Protein AF-A0AAN5C1G0-F1 (afdb_monomer)

Solvent-accessible surface area (backbone atoms only — not comparable to full-atom values): 10271 Å² total; per-residue (Å²): 138,88,84,81,80,95,68,82,81,70,86,73,74,50,75,67,53,52,60,54,56,57,68,71,64,81,81,82,72,87,69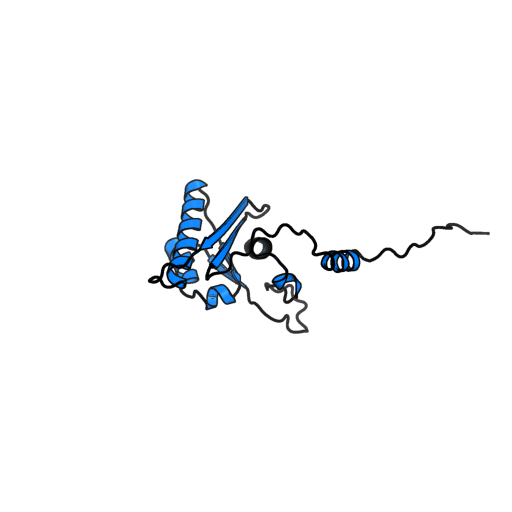,72,80,88,72,80,72,83,57,50,74,49,53,49,40,41,64,62,91,88,45,81,75,47,74,49,75,49,72,45,70,77,57,100,87,63,61,68,60,62,55,51,45,48,49,56,50,51,53,55,49,54,50,25,67,75,67,75,46,83,64,66,54,47,42,44,52,34,67,55,50,69,73,35,63,64,43,56,57,45,36,38,74,76,65,62,24,46,68,44,72,29,51,78,65,68,81,61,91,82,69,88,62,93,66,89,54,55,68,76,46,72,62,58,77,69,44,51,63,60,58,48,23,44,57,32,36,60,69,58,52,130

Structure (mmCIF, N/CA/C/O backbone):
data_AF-A0AAN5C1G0-F1
#
_entry.id   AF-A0AAN5C1G0-F1
#
loop_
_atom_site.group_PDB
_atom_site.id
_atom_site.type_symbol
_atom_site.label_atom_id
_atom_site.label_alt_id
_atom_site.label_comp_id
_atom_site.label_asym_id
_atom_site.label_entity_id
_atom_site.label_seq_id
_atom_site.pdbx_PDB_ins_code
_atom_site.Cartn_x
_atom_site.Cartn_y
_atom_site.Cartn_z
_atom_site.occupancy
_atom_site.B_iso_or_equiv
_atom_site.auth_seq_id
_atom_site.auth_comp_id
_atom_site.auth_asym_id
_atom_site.auth_atom_id
_atom_site.pdbx_PDB_model_num
ATOM 1 N N . MET A 1 1 ? 4.915 -34.877 -59.018 1.00 40.66 1 MET A N 1
ATOM 2 C CA . MET A 1 1 ? 5.592 -33.565 -59.041 1.00 40.66 1 MET A CA 1
ATOM 3 C C . MET A 1 1 ? 4.849 -32.689 -58.058 1.00 40.66 1 MET A C 1
ATOM 5 O O . MET A 1 1 ? 3.721 -32.315 -58.336 1.00 40.66 1 MET A O 1
ATOM 9 N N . ALA A 1 2 ? 5.412 -32.532 -56.865 1.00 45.12 2 ALA A N 1
ATOM 10 C CA . ALA A 1 2 ? 4.919 -31.601 -55.864 1.00 45.12 2 ALA A CA 1
ATOM 11 C C . ALA A 1 2 ? 5.559 -30.242 -56.152 1.00 45.12 2 ALA A C 1
ATOM 13 O O . ALA A 1 2 ? 6.769 -30.214 -56.360 1.00 45.12 2 ALA A O 1
ATOM 14 N N . ASP A 1 3 ? 4.775 -29.167 -56.163 1.00 41.19 3 ASP A N 1
ATOM 15 C CA . ASP A 1 3 ? 5.248 -27.916 -55.577 1.00 41.19 3 ASP A CA 1
ATOM 16 C C . ASP A 1 3 ? 4.058 -27.027 -55.217 1.00 41.19 3 ASP A C 1
ATOM 18 O O . ASP A 1 3 ? 3.336 -26.510 -56.071 1.00 41.19 3 ASP A O 1
ATOM 22 N N . ASP A 1 4 ? 3.836 -26.940 -53.914 1.00 50.44 4 ASP A N 1
ATOM 23 C CA . ASP A 1 4 ? 2.908 -26.038 -53.263 1.00 50.44 4 ASP A CA 1
ATOM 24 C C . ASP A 1 4 ? 3.660 -24.737 -52.946 1.00 50.44 4 ASP A C 1
ATOM 26 O O . ASP A 1 4 ? 4.864 -24.741 -52.693 1.00 50.44 4 ASP A O 1
ATOM 30 N N . SER A 1 5 ? 2.917 -23.643 -52.798 1.00 48.47 5 SER A N 1
ATOM 31 C CA . SER A 1 5 ? 3.283 -22.508 -51.933 1.00 48.47 5 SER A CA 1
ATOM 32 C C . SER A 1 5 ? 4.403 -21.543 -52.372 1.00 48.47 5 SER A C 1
ATOM 34 O O . SER A 1 5 ? 5.450 -21.423 -51.744 1.00 48.47 5 SER A O 1
ATOM 36 N N . ASN A 1 6 ? 4.086 -20.638 -53.305 1.00 52.62 6 ASN A N 1
ATOM 37 C CA . ASN A 1 6 ? 4.764 -19.333 -53.375 1.00 52.62 6 ASN A CA 1
ATOM 38 C C . ASN A 1 6 ? 4.167 -18.355 -52.337 1.00 52.62 6 ASN A C 1
ATOM 40 O O . ASN A 1 6 ? 3.619 -17.299 -52.661 1.00 52.62 6 ASN A O 1
ATOM 44 N N . ALA A 1 7 ? 4.236 -18.725 -51.056 1.00 59.16 7 ALA A N 1
ATOM 45 C CA . ALA A 1 7 ? 3.982 -17.803 -49.957 1.00 59.16 7 ALA A CA 1
ATOM 46 C C . ALA A 1 7 ? 5.263 -16.999 -49.718 1.00 59.16 7 ALA A C 1
ATOM 48 O O . ALA A 1 7 ? 6.222 -17.489 -49.127 1.00 59.16 7 ALA A O 1
ATOM 49 N N . ILE A 1 8 ? 5.290 -15.756 -50.198 1.00 59.12 8 ILE A N 1
ATOM 50 C CA . ILE A 1 8 ? 6.386 -14.817 -49.943 1.00 59.12 8 ILE A CA 1
ATOM 51 C C . ILE A 1 8 ? 6.576 -14.704 -48.422 1.00 59.12 8 ILE A C 1
ATOM 53 O O . ILE A 1 8 ? 5.783 -14.063 -47.727 1.00 59.12 8 ILE A O 1
ATOM 57 N N . LEU A 1 9 ? 7.637 -15.327 -47.900 1.00 56.84 9 LEU A N 1
ATOM 58 C CA . LEU A 1 9 ? 8.057 -15.238 -46.503 1.00 56.84 9 LEU A CA 1
ATOM 59 C C . LEU A 1 9 ? 8.557 -13.818 -46.217 1.00 56.84 9 LEU A C 1
ATOM 61 O O . LEU A 1 9 ? 9.756 -13.537 -46.191 1.00 56.84 9 LEU A O 1
ATOM 65 N N . ARG A 1 10 ? 7.631 -12.883 -45.985 1.00 58.81 10 ARG A N 1
ATOM 66 C CA . ARG A 1 10 ? 7.980 -11.602 -45.367 1.00 58.81 10 ARG A CA 1
ATOM 67 C C . ARG A 1 10 ? 8.476 -11.891 -43.953 1.00 58.81 10 ARG A C 1
ATOM 69 O O . ARG A 1 10 ? 7.724 -12.423 -43.137 1.00 58.81 10 ARG A O 1
ATOM 76 N N . ARG A 1 11 ? 9.720 -11.504 -43.646 1.00 58.12 11 ARG A N 1
ATOM 77 C CA . ARG A 1 11 ? 10.219 -11.440 -42.262 1.00 58.12 11 ARG A CA 1
ATOM 78 C C . ARG A 1 11 ? 9.226 -10.617 -41.435 1.00 58.12 11 ARG A C 1
ATOM 80 O O . ARG A 1 11 ? 9.161 -9.401 -41.587 1.00 58.12 11 ARG A O 1
ATOM 87 N N . ARG A 1 12 ? 8.444 -11.269 -40.572 1.00 61.03 12 ARG A N 1
ATOM 88 C CA . ARG A 1 12 ? 7.671 -10.582 -39.533 1.00 61.03 12 ARG A CA 1
ATOM 89 C C . ARG A 1 12 ? 8.623 -10.300 -38.378 1.00 61.03 12 ARG A C 1
ATOM 91 O O . ARG A 1 12 ? 9.289 -11.213 -37.891 1.00 61.03 12 ARG A O 1
ATOM 98 N N . SER A 1 13 ? 8.725 -9.040 -37.972 1.00 59.53 13 SER A N 1
ATOM 99 C CA . SER A 1 13 ? 9.422 -8.686 -36.739 1.00 59.53 13 SER A CA 1
ATOM 100 C C . SER A 1 13 ? 8.725 -9.374 -35.565 1.00 59.53 13 SER A C 1
ATOM 102 O O . SER A 1 13 ? 7.501 -9.513 -35.541 1.00 59.53 13 SER A O 1
ATOM 104 N N . SER A 1 14 ? 9.504 -9.863 -34.600 1.00 72.00 14 SER A N 1
ATOM 105 C CA . SER A 1 14 ? 8.911 -10.481 -33.412 1.00 72.00 14 SER A CA 1
ATOM 106 C C . SER A 1 14 ? 8.087 -9.444 -32.642 1.00 72.00 14 SER A C 1
ATOM 108 O O . SER A 1 14 ? 8.439 -8.263 -32.625 1.00 72.00 14 SER A O 1
ATOM 110 N N . LEU A 1 15 ? 7.037 -9.875 -31.934 1.00 59.62 15 LEU A N 1
ATOM 111 C CA . LEU A 1 15 ? 6.240 -8.977 -31.082 1.00 59.62 15 LEU A CA 1
ATOM 112 C C . LEU A 1 15 ? 7.120 -8.226 -30.064 1.00 59.62 15 LEU A C 1
ATOM 114 O O . LEU A 1 15 ? 6.837 -7.085 -29.718 1.00 59.62 15 LEU A O 1
ATOM 118 N N . ARG A 1 16 ? 8.240 -8.830 -29.637 1.00 54.16 16 ARG A N 1
ATOM 119 C CA . ARG A 1 16 ? 9.249 -8.189 -28.777 1.00 54.16 16 ARG A CA 1
ATOM 120 C C . ARG A 1 16 ? 10.038 -7.095 -29.504 1.00 54.16 16 ARG A C 1
ATOM 122 O O . ARG A 1 16 ? 10.325 -6.064 -28.908 1.00 54.16 16 ARG A O 1
ATOM 129 N N . GLN A 1 17 ? 10.371 -7.295 -30.778 1.00 57.91 17 GLN A N 1
ATOM 130 C CA . GLN A 1 17 ? 11.068 -6.307 -31.606 1.00 57.91 17 GLN A CA 1
ATOM 131 C C . GLN A 1 17 ? 10.153 -5.135 -31.984 1.00 57.91 17 GLN A C 1
ATOM 133 O O . GLN A 1 17 ? 10.603 -3.996 -31.928 1.00 57.91 17 GLN A O 1
ATOM 138 N N . GLN A 1 18 ? 8.869 -5.383 -32.270 1.00 60.03 18 GLN A N 1
ATOM 139 C CA . GLN A 1 18 ? 7.868 -4.313 -32.407 1.00 60.03 18 GLN A CA 1
ATOM 140 C C . GLN A 1 18 ? 7.735 -3.498 -31.117 1.00 60.03 18 GLN A C 1
ATOM 142 O O . GLN A 1 18 ? 7.791 -2.275 -31.167 1.00 60.03 18 GLN A O 1
ATOM 147 N N . ARG A 1 19 ? 7.656 -4.170 -29.961 1.00 60.38 19 ARG A N 1
ATOM 148 C CA . ARG A 1 19 ? 7.554 -3.515 -28.647 1.00 60.38 19 ARG A CA 1
ATOM 149 C C . ARG A 1 19 ? 8.817 -2.730 -28.262 1.00 60.38 19 ARG A C 1
ATOM 151 O O . ARG A 1 19 ? 8.735 -1.792 -27.487 1.00 60.38 19 ARG A O 1
ATOM 158 N N . ARG A 1 20 ? 9.988 -3.093 -28.802 1.00 59.50 20 ARG A N 1
ATOM 159 C CA . ARG A 1 20 ? 11.233 -2.317 -28.660 1.00 59.50 20 ARG A CA 1
ATOM 160 C C . ARG A 1 20 ? 11.257 -1.099 -29.586 1.00 59.50 20 ARG A C 1
ATOM 162 O O . ARG A 1 20 ? 11.744 -0.055 -29.184 1.00 59.50 20 ARG A O 1
ATOM 169 N N . LEU A 1 21 ? 10.752 -1.229 -30.811 1.00 54.56 21 LEU A N 1
ATOM 170 C CA . LEU A 1 21 ? 10.721 -0.131 -31.783 1.00 54.56 21 LEU A CA 1
ATOM 171 C C . LEU A 1 21 ? 9.662 0.927 -31.436 1.00 54.56 21 LEU A C 1
ATOM 173 O O . LEU A 1 21 ? 9.877 2.098 -31.720 1.00 54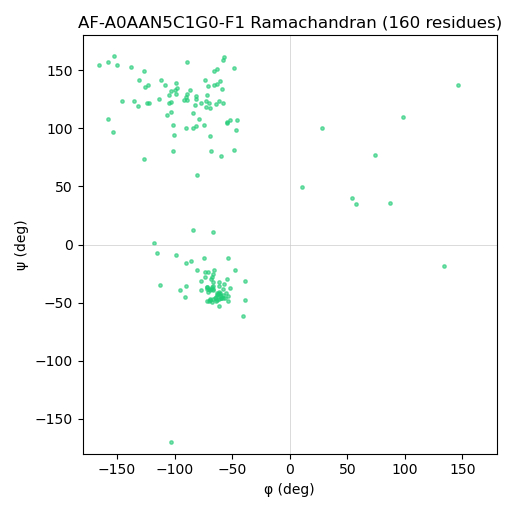.56 21 LEU A O 1
ATOM 177 N N . SER A 1 22 ? 8.572 0.559 -30.752 1.00 56.62 22 SER A N 1
ATOM 178 C CA . SER A 1 22 ? 7.624 1.534 -30.190 1.00 56.62 22 SER A CA 1
ATOM 179 C C . SER A 1 22 ? 8.230 2.398 -29.079 1.00 56.62 22 SER A C 1
ATOM 181 O O . SER A 1 22 ? 7.749 3.497 -28.856 1.00 56.62 22 SER A O 1
ATOM 183 N N . LEU A 1 23 ? 9.308 1.945 -28.424 1.00 54.00 23 LEU A N 1
ATOM 184 C CA . LEU A 1 23 ? 10.056 2.752 -27.451 1.00 54.00 23 LEU A CA 1
ATOM 185 C C . LEU A 1 23 ? 10.921 3.841 -28.116 1.00 54.00 23 LEU A C 1
ATOM 187 O O . LEU A 1 23 ? 11.452 4.686 -27.409 1.00 54.00 23 LEU A O 1
ATOM 191 N N . GLN A 1 24 ? 11.109 3.825 -29.447 1.00 52.56 24 GLN A N 1
ATOM 192 C CA . GLN A 1 24 ? 11.859 4.874 -30.160 1.00 52.56 24 GLN A CA 1
ATOM 193 C C . GLN A 1 24 ? 11.005 6.090 -30.544 1.00 52.56 24 GLN A C 1
ATOM 195 O O . GLN A 1 24 ? 11.569 7.122 -30.898 1.00 52.56 24 GLN A O 1
ATOM 200 N N . TYR A 1 25 ? 9.676 5.991 -30.488 1.00 45.59 25 TYR A N 1
ATOM 201 C CA . TYR A 1 25 ? 8.781 7.122 -30.725 1.00 45.59 25 TYR A CA 1
ATOM 202 C C . TYR A 1 25 ? 8.269 7.669 -29.389 1.00 45.59 25 TYR A C 1
ATOM 204 O O . TYR A 1 25 ? 7.141 7.400 -28.991 1.00 45.59 25 TYR A O 1
ATOM 212 N N . GLU A 1 26 ? 9.083 8.486 -28.722 1.00 53.31 26 GLU A N 1
ATOM 213 C CA . GLU A 1 26 ? 8.537 9.591 -27.932 1.00 53.31 26 GLU A CA 1
ATOM 214 C C . GLU A 1 26 ? 8.441 10.806 -28.851 1.00 53.31 26 GLU A C 1
ATOM 216 O O . GLU A 1 26 ? 9.427 11.468 -29.159 1.00 53.31 26 GLU A O 1
ATOM 221 N N . ASN A 1 27 ? 7.240 11.067 -29.352 1.00 44.00 27 ASN A N 1
ATOM 222 C CA . ASN A 1 27 ? 6.871 12.395 -29.819 1.00 44.00 27 ASN A CA 1
ATOM 223 C C . ASN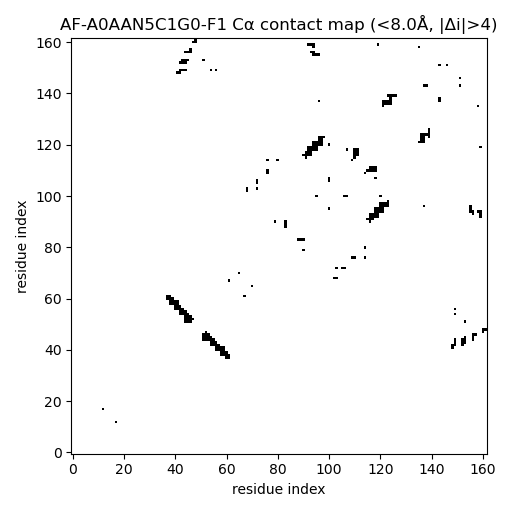 A 1 27 ? 5.350 12.488 -29.685 1.00 44.00 27 ASN A C 1
ATOM 225 O O . ASN A 1 27 ? 4.619 11.976 -30.531 1.00 44.00 27 ASN A O 1
ATOM 229 N N . ASN A 1 28 ? 4.908 13.087 -28.576 1.00 43.00 28 ASN A N 1
ATOM 230 C CA . ASN A 1 28 ? 3.520 13.238 -28.112 1.00 43.00 28 ASN A CA 1
ATOM 231 C C . ASN A 1 28 ? 2.930 12.090 -27.267 1.00 43.00 28 ASN A C 1
ATOM 233 O O . ASN A 1 28 ? 1.725 11.846 -27.329 1.00 43.00 28 ASN A O 1
ATOM 237 N N . SER A 1 29 ? 3.716 11.430 -26.408 1.00 42.81 29 SER A N 1
ATOM 238 C CA . SER A 1 29 ? 3.113 10.833 -25.208 1.00 42.81 29 SER A CA 1
ATOM 239 C C . SER A 1 29 ? 2.686 11.983 -24.302 1.00 42.81 29 SER A C 1
ATOM 241 O O . SER A 1 29 ? 3.507 12.810 -23.919 1.00 42.81 29 SER A O 1
ATOM 243 N N . TRP A 1 30 ? 1.386 12.075 -24.051 1.00 48.91 30 TRP A N 1
ATOM 244 C CA . TRP A 1 30 ? 0.703 13.111 -23.283 1.00 48.91 30 TRP A CA 1
ATOM 245 C C . TRP A 1 30 ? 1.229 13.175 -21.837 1.00 48.91 30 TRP A C 1
ATOM 247 O O . TRP A 1 30 ? 0.598 12.686 -20.906 1.00 48.91 30 TRP A O 1
ATOM 257 N N . ALA A 1 31 ? 2.413 13.747 -21.640 1.00 43.34 31 ALA A N 1
ATOM 258 C CA . ALA A 1 31 ? 2.906 14.130 -20.333 1.00 43.34 31 ALA A CA 1
ATOM 259 C C . ALA A 1 31 ? 2.210 15.444 -19.971 1.00 43.34 31 ALA A C 1
ATOM 261 O O . ALA A 1 31 ? 2.474 16.493 -20.562 1.00 43.34 31 ALA A O 1
ATOM 262 N N . ALA A 1 32 ? 1.281 15.370 -19.017 1.00 37.44 32 ALA A N 1
ATOM 263 C CA . ALA A 1 32 ? 0.876 16.532 -18.235 1.00 37.44 32 ALA A CA 1
ATOM 264 C C . ALA A 1 32 ? 2.140 17.259 -17.712 1.00 37.44 32 ALA A C 1
ATOM 266 O O . ALA A 1 32 ? 3.194 16.626 -17.587 1.00 37.44 32 ALA A O 1
ATOM 267 N N . PRO A 1 33 ? 2.083 18.583 -17.483 1.00 36.00 33 PRO A N 1
ATOM 268 C CA . PRO A 1 33 ? 3.285 19.398 -17.402 1.00 36.00 33 PRO A CA 1
ATOM 269 C C . PRO A 1 33 ? 4.211 18.905 -16.281 1.00 36.00 33 PRO A C 1
ATOM 271 O O . PRO A 1 33 ? 3.735 18.674 -15.168 1.00 36.00 33 PRO A O 1
ATOM 274 N N . PRO A 1 34 ? 5.525 18.770 -16.540 1.00 52.69 34 PRO A N 1
ATOM 275 C CA . PRO A 1 34 ? 6.498 18.563 -15.483 1.00 52.69 34 PRO A CA 1
ATOM 276 C C . PRO A 1 34 ? 6.592 19.863 -14.678 1.00 52.69 34 PRO A C 1
ATOM 278 O O . PRO A 1 34 ? 7.325 20.781 -15.048 1.00 52.69 34 PRO A O 1
ATOM 281 N N . SER A 1 35 ? 5.815 19.980 -13.601 1.00 42.81 35 SER A N 1
ATOM 282 C CA . SER A 1 35 ? 6.052 21.024 -12.609 1.00 42.81 35 SER A CA 1
ATOM 283 C C . SER A 1 35 ? 7.277 20.616 -11.801 1.00 42.81 35 SER A C 1
ATOM 285 O O . SER A 1 35 ? 7.215 19.713 -10.968 1.00 42.81 35 SER A O 1
ATOM 287 N N . GLY A 1 36 ? 8.405 21.253 -12.109 1.00 48.72 36 GLY A N 1
ATOM 288 C CA . GLY A 1 36 ? 9.506 21.361 -11.165 1.00 48.72 36 GLY A CA 1
ATOM 289 C C . GLY A 1 36 ? 9.045 22.029 -9.867 1.00 48.72 36 GLY A C 1
ATOM 290 O O . GLY A 1 36 ? 8.015 22.701 -9.852 1.00 48.72 36 GLY A O 1
ATOM 291 N N . ASP A 1 37 ? 9.859 21.819 -8.833 1.00 46.72 37 ASP A N 1
ATOM 292 C CA . ASP A 1 37 ? 9.752 22.266 -7.437 1.00 46.72 37 ASP A CA 1
ATOM 293 C C . ASP A 1 37 ? 9.172 21.181 -6.514 1.00 46.72 37 ASP A C 1
ATOM 295 O O . ASP A 1 37 ? 8.010 20.810 -6.648 1.00 46.72 37 ASP A O 1
ATOM 299 N N . ASP A 1 38 ? 10.037 20.631 -5.643 1.00 58.84 38 ASP A N 1
ATOM 300 C CA . ASP A 1 38 ? 9.855 19.747 -4.467 1.00 58.84 38 ASP A CA 1
ATOM 301 C C . ASP A 1 38 ? 8.467 19.119 -4.219 1.00 58.84 38 ASP A C 1
ATOM 303 O O . ASP A 1 38 ? 7.922 19.130 -3.111 1.00 58.84 38 ASP A O 1
ATOM 307 N N . THR A 1 39 ? 7.893 18.520 -5.256 1.00 68.12 39 THR A N 1
ATOM 308 C CA . THR A 1 39 ? 6.590 17.865 -5.221 1.00 68.12 39 THR A CA 1
ATOM 309 C C . THR A 1 39 ? 6.795 16.364 -5.214 1.00 68.12 39 THR A C 1
ATOM 311 O O . THR A 1 39 ? 7.527 15.798 -6.028 1.00 68.12 39 THR A O 1
ATOM 314 N N . LEU A 1 40 ? 6.159 15.699 -4.255 1.00 79.94 40 LEU A N 1
ATOM 315 C CA . LEU A 1 40 ? 6.218 14.253 -4.136 1.00 79.94 40 LEU A CA 1
ATOM 316 C C . LEU A 1 40 ? 4.916 13.658 -4.649 1.00 79.94 40 LEU A C 1
ATOM 318 O O . LEU A 1 40 ? 3.859 13.852 -4.055 1.00 79.94 40 LEU A O 1
ATOM 322 N N . THR A 1 41 ? 5.004 12.917 -5.749 1.00 86.50 41 THR A N 1
ATOM 323 C CA . THR A 1 41 ? 3.857 12.214 -6.324 1.00 86.50 41 THR A CA 1
ATOM 324 C C . THR A 1 41 ? 3.741 10.808 -5.748 1.00 86.50 41 THR A C 1
ATOM 326 O O . THR A 1 41 ? 4.693 10.023 -5.792 1.00 86.50 41 THR A O 1
ATOM 329 N N . ILE A 1 42 ? 2.561 10.477 -5.235 1.00 88.38 42 ILE A N 1
ATOM 330 C CA . ILE A 1 42 ? 2.198 9.137 -4.769 1.00 88.38 42 ILE A CA 1
ATOM 331 C C . ILE A 1 42 ? 1.142 8.584 -5.710 1.00 88.38 42 ILE A C 1
ATOM 333 O O . ILE A 1 42 ? 0.245 9.312 -6.124 1.00 88.38 42 ILE A O 1
ATOM 337 N N . ALA A 1 43 ? 1.228 7.288 -5.996 1.00 91.31 43 ALA A N 1
ATOM 338 C CA . ALA A 1 43 ? 0.152 6.556 -6.638 1.00 91.31 43 ALA A CA 1
ATOM 339 C C . ALA A 1 43 ? -0.236 5.328 -5.811 1.00 91.31 43 ALA A C 1
ATOM 341 O O . ALA A 1 43 ? 0.635 4.576 -5.361 1.00 91.31 43 ALA A O 1
ATOM 342 N N . ILE A 1 44 ? -1.538 5.113 -5.649 1.00 92.75 44 ILE A N 1
ATOM 343 C CA . ILE A 1 44 ? -2.135 3.958 -4.981 1.00 92.75 44 ILE A CA 1
ATOM 344 C C . ILE A 1 44 ? -3.090 3.307 -5.977 1.00 92.75 44 ILE A C 1
ATOM 346 O O . ILE A 1 44 ? -4.020 3.941 -6.465 1.00 92.75 44 ILE A O 1
ATOM 350 N N . ALA A 1 45 ? -2.857 2.032 -6.278 1.00 94.06 45 ALA A N 1
ATOM 351 C CA . ALA A 1 45 ? -3.749 1.234 -7.107 1.00 94.06 45 ALA A CA 1
ATOM 352 C C . ALA A 1 45 ? -4.542 0.273 -6.218 1.00 94.06 45 ALA A C 1
ATOM 354 O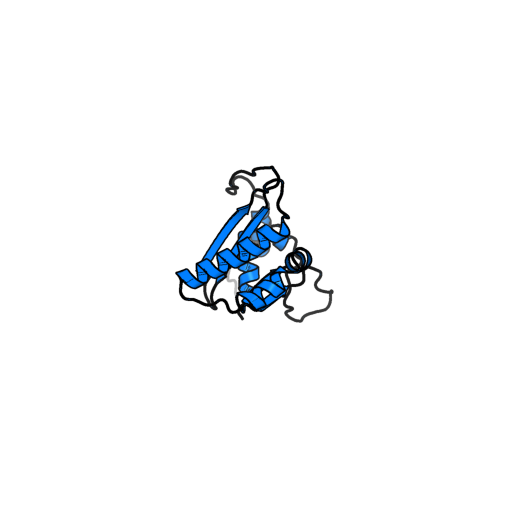 O . ALA A 1 45 ? -3.952 -0.558 -5.520 1.00 94.06 45 ALA A O 1
ATOM 355 N N . ILE A 1 46 ? -5.866 0.377 -6.270 1.00 93.19 46 ILE A N 1
ATOM 356 C CA . ILE A 1 46 ? -6.799 -0.436 -5.492 1.00 93.19 46 ILE A CA 1
ATOM 357 C C . ILE A 1 46 ? -7.391 -1.501 -6.399 1.00 93.19 46 ILE A C 1
ATOM 359 O O . ILE A 1 46 ? -7.816 -1.244 -7.525 1.00 93.19 46 ILE A O 1
ATOM 363 N N . ARG A 1 47 ? -7.393 -2.735 -5.915 1.00 91.12 47 ARG A N 1
ATOM 364 C CA . ARG A 1 47 ? -7.749 -3.899 -6.713 1.00 91.12 47 ARG A CA 1
ATOM 365 C C . ARG A 1 47 ? -8.368 -4.978 -5.850 1.00 91.12 47 ARG A C 1
ATOM 367 O O . ARG A 1 47 ? -8.009 -5.126 -4.685 1.00 91.12 47 ARG A O 1
ATOM 374 N N . ASP A 1 48 ? -9.172 -5.799 -6.500 1.00 88.56 48 ASP A N 1
ATOM 375 C CA . ASP A 1 48 ? -9.587 -7.094 -5.983 1.00 88.56 48 ASP A CA 1
ATOM 376 C C . ASP A 1 48 ? -8.797 -8.222 -6.690 1.00 88.56 48 ASP A C 1
ATOM 378 O O . ASP A 1 48 ? -7.816 -7.996 -7.419 1.00 88.56 48 ASP A O 1
ATOM 382 N N . THR A 1 49 ? -9.209 -9.465 -6.468 1.00 83.25 49 THR A N 1
ATOM 383 C CA . THR A 1 49 ? -8.695 -10.688 -7.089 1.00 83.25 49 THR A CA 1
ATOM 384 C C . THR A 1 49 ? -8.653 -10.613 -8.613 1.00 83.25 49 THR A C 1
ATOM 386 O O . THR A 1 49 ? -7.684 -11.085 -9.213 1.00 83.25 49 THR A O 1
ATOM 389 N N . THR A 1 50 ? -9.641 -9.975 -9.246 1.00 84.00 50 THR A N 1
ATOM 390 C CA . THR A 1 50 ? -9.792 -9.972 -10.709 1.00 84.00 50 THR A CA 1
ATOM 391 C C . THR A 1 50 ? -9.561 -8.619 -11.375 1.00 84.00 50 THR A C 1
ATOM 393 O O . THR A 1 50 ? -9.034 -8.589 -12.488 1.00 84.00 50 THR A O 1
ATOM 396 N N . TYR A 1 51 ? -9.933 -7.508 -10.735 1.00 87.81 51 TYR A N 1
ATOM 397 C CA . TYR A 1 51 ? -9.995 -6.193 -11.382 1.00 87.81 51 TYR A CA 1
ATOM 398 C C . TYR A 1 51 ? -9.206 -5.121 -10.629 1.00 87.81 51 TYR A C 1
ATOM 400 O O . TYR A 1 51 ? -9.099 -5.153 -9.404 1.00 87.81 51 TYR A O 1
ATOM 408 N N . LEU A 1 52 ? -8.677 -4.156 -11.387 1.00 88.50 52 LEU A N 1
ATOM 409 C CA . LEU A 1 52 ? -8.323 -2.840 -10.861 1.00 88.50 52 LEU A CA 1
ATOM 410 C C . LEU A 1 52 ? -9.639 -2.091 -10.620 1.00 88.50 52 LEU A C 1
ATOM 412 O O . LEU A 1 52 ? -10.406 -1.911 -11.565 1.00 88.50 52 LEU A O 1
ATOM 416 N N . LEU A 1 53 ? -9.908 -1.733 -9.369 1.00 89.00 53 LEU A N 1
ATOM 417 C CA . LEU A 1 53 ? -11.149 -1.074 -8.965 1.00 89.00 53 LEU A CA 1
ATOM 418 C C . LEU A 1 53 ? -11.005 0.441 -9.026 1.00 89.00 53 LEU A C 1
ATOM 420 O O . LEU A 1 53 ? -11.887 1.117 -9.545 1.00 89.00 53 LEU A O 1
ATOM 424 N N . ASP A 1 54 ? -9.887 0.952 -8.513 1.00 91.31 54 ASP A N 1
ATOM 425 C CA . ASP A 1 54 ? -9.667 2.385 -8.384 1.00 91.31 54 ASP A CA 1
ATOM 426 C C . ASP A 1 54 ? -8.175 2.731 -8.414 1.00 91.31 54 ASP A C 1
ATOM 428 O O . ASP A 1 54 ? -7.296 1.876 -8.225 1.00 91.31 54 ASP A O 1
ATOM 432 N N . PHE A 1 55 ? -7.889 3.998 -8.680 1.00 91.06 55 PHE A N 1
ATOM 433 C CA . PHE A 1 55 ? -6.546 4.529 -8.775 1.00 91.06 55 PHE A CA 1
ATOM 434 C C . PHE A 1 55 ? -6.491 5.965 -8.259 1.00 91.06 55 PHE A C 1
ATOM 436 O O . PHE A 1 55 ? -7.165 6.857 -8.770 1.00 91.06 55 PHE A O 1
ATOM 443 N N . ILE A 1 56 ? -5.622 6.189 -7.280 1.00 89.38 56 ILE A N 1
ATOM 444 C CA . ILE A 1 56 ? -5.411 7.487 -6.646 1.00 89.38 56 ILE A CA 1
ATOM 445 C C . ILE A 1 56 ? -3.999 7.941 -6.999 1.00 89.38 56 ILE A C 1
ATOM 447 O O . ILE A 1 56 ? -3.039 7.224 -6.717 1.00 89.38 56 ILE A O 1
ATOM 451 N N . GLN A 1 57 ? -3.858 9.132 -7.579 1.00 90.81 57 GLN A N 1
ATOM 452 C CA . GLN A 1 57 ? -2.564 9.769 -7.801 1.00 90.81 57 GLN A CA 1
ATOM 453 C C . GLN A 1 57 ? -2.613 11.211 -7.324 1.00 90.81 57 GLN A C 1
ATOM 455 O O . GLN A 1 57 ? -3.362 12.018 -7.864 1.00 90.81 57 GLN A O 1
ATOM 460 N N . GLU A 1 58 ? -1.768 11.529 -6.353 1.00 86.50 58 GLU A N 1
ATOM 461 C CA . GLU A 1 58 ? -1.727 12.844 -5.724 1.00 86.50 58 GLU A CA 1
ATOM 462 C C . GLU A 1 58 ? -0.296 13.365 -5.669 1.00 86.50 58 GLU A C 1
ATOM 464 O O . GLU A 1 58 ? 0.653 12.612 -5.425 1.00 86.50 58 GLU A O 1
ATOM 469 N N . SER A 1 59 ? -0.147 14.668 -5.897 1.00 85.44 59 SER A N 1
ATOM 470 C CA . SER A 1 59 ? 1.128 15.375 -5.789 1.00 85.44 59 SER A CA 1
ATOM 471 C C . SER A 1 59 ? 1.117 16.229 -4.531 1.00 85.44 59 SER A C 1
ATOM 473 O O . SER A 1 59 ? 0.393 17.218 -4.439 1.00 85.44 59 SER A O 1
ATOM 475 N N . LEU A 1 60 ? 1.936 15.853 -3.555 1.00 80.50 60 LEU A N 1
ATOM 476 C CA . LEU A 1 60 ? 2.055 16.568 -2.296 1.00 80.50 60 LEU A CA 1
ATOM 477 C C . LEU A 1 60 ? 3.121 17.656 -2.406 1.00 80.50 60 LEU A C 1
ATOM 479 O O . LEU A 1 60 ? 4.281 17.380 -2.715 1.00 80.50 60 LEU A O 1
ATOM 483 N N . THR A 1 61 ? 2.725 18.892 -2.113 1.00 78.62 61 THR A N 1
ATOM 484 C CA . THR A 1 61 ? 3.639 20.022 -1.915 1.00 78.62 61 THR A CA 1
ATOM 485 C C . THR A 1 61 ? 4.045 20.088 -0.451 1.00 78.62 61 THR A C 1
ATOM 487 O O . THR A 1 61 ? 3.175 20.104 0.429 1.00 78.62 61 THR A O 1
ATOM 490 N N . LEU A 1 62 ? 5.341 20.172 -0.173 1.00 68.56 62 LEU A N 1
ATOM 491 C CA . LEU A 1 62 ? 5.804 20.370 1.193 1.00 68.56 62 LEU A CA 1
ATOM 492 C C . LEU A 1 62 ? 5.490 21.773 1.694 1.00 68.56 62 LEU A C 1
ATOM 494 O O . LEU A 1 62 ? 5.693 22.757 0.992 1.00 68.56 62 LEU A O 1
ATOM 498 N N . LYS A 1 63 ? 5.002 21.851 2.933 1.00 70.75 63 LYS A N 1
ATOM 499 C CA . LYS A 1 63 ? 4.966 23.095 3.704 1.00 70.75 63 LYS A CA 1
ATOM 500 C C . LYS A 1 63 ? 6.165 23.090 4.650 1.00 70.75 63 LYS A C 1
ATOM 502 O O . LYS A 1 63 ? 6.439 22.050 5.247 1.00 70.75 63 LYS A O 1
ATOM 507 N N . ASP A 1 64 ? 6.819 24.242 4.788 1.00 59.78 64 ASP A N 1
ATOM 508 C CA . ASP A 1 64 ? 8.184 24.431 5.316 1.00 59.78 64 ASP A CA 1
ATOM 509 C C . ASP A 1 64 ? 8.500 23.830 6.707 1.00 59.78 64 ASP A C 1
ATOM 511 O O . ASP A 1 64 ? 9.670 23.697 7.052 1.00 59.78 64 ASP A O 1
ATOM 515 N N . ASP A 1 65 ? 7.502 23.384 7.479 1.00 64.12 65 ASP A N 1
ATOM 516 C CA . ASP A 1 65 ? 7.676 22.922 8.866 1.00 64.12 65 ASP A CA 1
ATOM 517 C C . ASP A 1 65 ? 7.318 21.441 9.127 1.00 64.12 65 ASP A C 1
ATOM 519 O O . ASP A 1 65 ? 7.390 20.983 10.271 1.00 64.12 65 ASP A O 1
ATOM 523 N N . GLN A 1 66 ? 6.913 20.658 8.116 1.00 66.19 66 GLN A N 1
ATOM 524 C CA . GLN A 1 66 ? 6.505 19.256 8.321 1.00 66.19 66 GLN A CA 1
ATOM 525 C C . GLN A 1 66 ? 7.519 18.253 7.770 1.00 66.19 66 GLN A C 1
ATOM 527 O O . GLN A 1 66 ? 8.024 18.385 6.656 1.00 66.19 66 GLN A O 1
ATOM 532 N N . SER A 1 67 ? 7.786 17.188 8.535 1.00 76.75 67 SER A N 1
ATOM 533 C CA . SER A 1 67 ? 8.619 16.094 8.041 1.00 76.75 67 SER A CA 1
ATOM 534 C C . SER A 1 67 ? 7.863 15.320 6.959 1.00 76.75 67 SER A C 1
ATOM 536 O O . SER A 1 67 ? 6.794 14.764 7.216 1.00 76.75 67 SER A O 1
ATOM 538 N N . LEU A 1 68 ? 8.450 15.256 5.760 1.00 77.75 68 LEU A N 1
ATOM 539 C CA . LEU A 1 68 ? 7.962 14.500 4.599 1.00 77.75 68 LEU A CA 1
ATOM 540 C C . LEU A 1 68 ? 7.368 13.136 4.973 1.00 77.75 68 LEU A C 1
ATOM 542 O O . LEU A 1 68 ? 6.270 12.792 4.549 1.00 77.75 68 LEU A O 1
ATOM 546 N N . CYS A 1 69 ? 8.087 12.373 5.800 1.00 79.31 69 CYS A N 1
ATOM 547 C CA . CYS A 1 69 ? 7.673 11.038 6.216 1.00 79.31 69 CYS A CA 1
ATOM 548 C C . CYS A 1 69 ? 6.332 11.036 6.954 1.00 79.31 69 CYS A C 1
ATOM 550 O O . CYS A 1 69 ? 5.477 10.213 6.646 1.00 79.31 69 CYS A O 1
ATOM 552 N N . SER A 1 70 ? 6.119 11.970 7.885 1.00 83.75 70 SER A N 1
ATOM 553 C CA . SER A 1 70 ? 4.876 12.013 8.665 1.00 83.75 70 SER A CA 1
ATOM 554 C C . SER A 1 70 ? 3.661 12.361 7.803 1.00 83.75 70 SER A C 1
ATOM 556 O O . SER A 1 70 ? 2.600 11.758 7.967 1.00 83.75 70 SER A O 1
ATOM 558 N N . VAL A 1 71 ? 3.834 13.280 6.845 1.00 86.00 71 VAL A N 1
ATOM 559 C CA . VAL A 1 71 ? 2.774 13.706 5.920 1.00 86.00 71 VAL A CA 1
ATOM 560 C C . VAL A 1 71 ? 2.357 12.557 5.015 1.00 86.00 71 VAL A C 1
ATOM 562 O O . VAL A 1 71 ? 1.168 12.297 4.867 1.00 86.00 71 VAL A O 1
ATOM 565 N N . LEU A 1 72 ? 3.329 11.835 4.456 1.00 87.31 72 LEU A N 1
ATOM 566 C CA . LEU A 1 72 ? 3.076 10.716 3.549 1.00 87.31 72 LEU A CA 1
ATOM 567 C C . LEU A 1 72 ? 2.404 9.547 4.246 1.00 87.31 72 LEU A C 1
ATOM 569 O O . LEU A 1 72 ? 1.430 9.003 3.736 1.00 87.31 72 LEU A O 1
ATOM 573 N N . GLU A 1 73 ? 2.917 9.160 5.411 1.00 89.62 73 GLU A N 1
ATOM 574 C CA . GLU A 1 73 ? 2.349 8.046 6.162 1.00 89.62 73 GLU A CA 1
ATOM 575 C C . GLU A 1 73 ? 0.915 8.336 6.579 1.00 89.62 73 GLU A C 1
ATOM 577 O O . GLU A 1 73 ? 0.052 7.470 6.456 1.00 89.62 73 GLU A O 1
ATOM 582 N N . LYS A 1 74 ? 0.657 9.562 7.044 1.00 91.38 74 LYS A N 1
ATOM 583 C CA . LYS A 1 74 ? -0.694 9.998 7.371 1.00 91.38 74 LYS A CA 1
ATOM 584 C C . LYS A 1 74 ? -1.589 10.015 6.131 1.00 91.38 74 LYS A C 1
ATOM 586 O O . LYS A 1 74 ? -2.653 9.422 6.180 1.00 91.38 74 LYS A O 1
ATOM 591 N N . PHE A 1 75 ? -1.132 10.596 5.023 1.00 91.56 75 PHE A N 1
ATOM 592 C CA . PHE A 1 75 ? -1.892 10.630 3.773 1.00 91.56 75 PHE A CA 1
ATOM 593 C C . PHE A 1 75 ? -2.289 9.227 3.292 1.00 91.56 75 PHE A C 1
ATOM 595 O O . PHE A 1 75 ? -3.441 9.006 2.942 1.00 91.56 75 PHE A O 1
ATOM 602 N N . VAL A 1 76 ? -1.360 8.263 3.302 1.00 93.00 76 VAL A N 1
ATOM 603 C CA . VAL A 1 76 ? -1.655 6.887 2.869 1.00 93.00 76 VAL A CA 1
ATOM 604 C C . VAL A 1 76 ? -2.703 6.237 3.772 1.00 93.00 76 VAL A C 1
ATOM 606 O O . VAL A 1 76 ? -3.604 5.576 3.269 1.00 93.00 76 VAL A O 1
ATOM 609 N N . ILE A 1 77 ? -2.596 6.410 5.089 1.00 95.25 77 ILE A N 1
ATOM 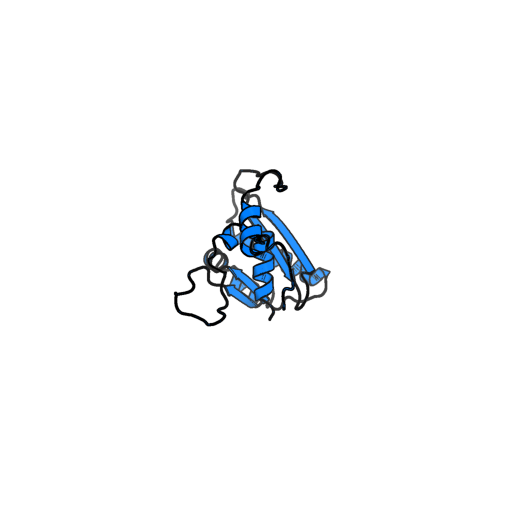610 C CA . ILE A 1 77 ? -3.543 5.811 6.038 1.00 95.25 77 ILE A CA 1
ATOM 611 C C . ILE A 1 77 ? -4.919 6.456 5.926 1.00 95.25 77 ILE A C 1
ATOM 613 O O . ILE A 1 77 ? -5.899 5.726 5.800 1.00 95.25 77 ILE A O 1
ATOM 617 N N . ASP A 1 78 ? -4.974 7.787 5.902 1.00 95.00 78 ASP A N 1
ATOM 618 C CA . ASP A 1 78 ? -6.220 8.542 5.781 1.00 95.00 78 ASP A CA 1
ATOM 619 C C . ASP A 1 78 ? -6.930 8.160 4.466 1.00 95.00 78 ASP A C 1
ATOM 621 O O . ASP A 1 78 ? -8.097 7.781 4.498 1.00 95.00 78 ASP A O 1
ATOM 625 N N . GLN A 1 79 ? -6.216 8.102 3.331 1.00 94.56 79 GLN A N 1
ATOM 626 C CA . GLN A 1 79 ? -6.805 7.689 2.047 1.00 94.56 79 GLN A CA 1
ATOM 627 C C . GLN A 1 79 ? -7.342 6.254 2.056 1.00 94.56 79 GLN A C 1
ATOM 629 O O . GLN A 1 79 ? -8.410 5.993 1.502 1.00 94.56 79 GLN A O 1
ATOM 634 N N . LEU A 1 80 ? -6.611 5.302 2.645 1.00 94.62 80 LEU A N 1
ATOM 635 C CA . LEU A 1 80 ? -7.070 3.911 2.718 1.00 94.62 80 LEU A CA 1
ATOM 636 C C . LEU A 1 80 ? -8.284 3.773 3.641 1.00 94.62 80 LEU A C 1
ATOM 638 O O . LEU A 1 80 ? -9.194 3.003 3.337 1.00 94.62 80 LEU A O 1
ATOM 642 N N . GLN A 1 81 ? -8.309 4.516 4.745 1.00 95.44 81 GLN A N 1
ATOM 643 C CA . GLN A 1 81 ? -9.436 4.522 5.667 1.00 95.44 81 GLN A CA 1
ATOM 644 C C . GLN A 1 81 ? -10.676 5.156 5.033 1.00 95.44 81 GLN A C 1
ATOM 646 O O . GLN A 1 81 ? -11.735 4.535 5.027 1.00 95.44 81 GLN A O 1
ATOM 651 N N . GLU A 1 82 ? -10.538 6.343 4.438 1.00 95.06 82 GLU A N 1
ATOM 652 C CA . GLU A 1 82 ? -11.634 7.040 3.760 1.00 95.06 82 GLU A CA 1
ATOM 653 C C . GLU A 1 82 ? -12.227 6.192 2.634 1.00 95.06 82 GLU A C 1
ATOM 655 O O . GLU A 1 82 ? -13.449 6.082 2.516 1.00 95.06 82 GLU A O 1
ATOM 660 N N . TRP A 1 83 ? -11.378 5.538 1.836 1.00 94.19 83 TRP A N 1
ATOM 661 C CA . TRP A 1 83 ? -11.850 4.649 0.780 1.00 94.19 83 TRP A CA 1
ATOM 662 C C . TRP A 1 83 ? -12.600 3.439 1.349 1.00 94.19 83 TRP A C 1
ATOM 664 O O . TRP A 1 83 ? -13.685 3.116 0.863 1.00 94.19 83 TRP A O 1
ATOM 674 N N . SER A 1 84 ? -12.050 2.803 2.391 1.00 93.88 84 SER A N 1
ATOM 675 C CA . SER A 1 84 ? -12.666 1.663 3.085 1.00 93.88 84 SER A CA 1
ATOM 676 C C . SER A 1 84 ? -14.043 2.022 3.648 1.00 93.88 84 SER A C 1
ATOM 678 O O . SER A 1 84 ? -15.004 1.278 3.452 1.00 93.88 84 SER A O 1
ATOM 680 N N . ASP A 1 85 ? -14.159 3.176 4.304 1.00 95.69 85 ASP A N 1
ATOM 681 C CA . ASP A 1 85 ? -15.409 3.649 4.904 1.00 95.69 85 ASP A CA 1
ATOM 682 C C . ASP A 1 85 ? -16.443 4.039 3.836 1.00 95.69 85 ASP A C 1
ATOM 684 O O . ASP A 1 85 ? -17.628 3.730 3.976 1.00 95.69 85 ASP A O 1
ATOM 688 N N . ALA A 1 86 ? -16.009 4.669 2.739 1.00 95.44 86 ALA A N 1
ATOM 689 C CA . ALA A 1 86 ? -16.892 5.059 1.639 1.00 95.44 86 ALA A CA 1
ATOM 690 C C . ALA A 1 86 ? -17.469 3.853 0.877 1.00 95.44 86 ALA A C 1
ATOM 692 O O . ALA A 1 86 ? -18.627 3.892 0.452 1.00 95.44 86 ALA A O 1
ATOM 693 N N . HIS A 1 87 ? -16.680 2.789 0.710 1.00 93.62 87 HIS A N 1
ATOM 694 C CA . HIS A 1 87 ? -17.073 1.600 -0.054 1.00 93.62 87 HIS A CA 1
ATOM 695 C C . HIS A 1 87 ? -17.574 0.450 0.826 1.00 93.62 87 HIS A C 1
ATOM 697 O O . HIS A 1 87 ? -18.132 -0.512 0.303 1.00 93.62 87 HIS A O 1
ATOM 703 N N . MET A 1 88 ? -17.441 0.558 2.154 1.00 93.31 88 MET A N 1
ATOM 704 C CA . MET A 1 88 ? -17.743 -0.509 3.117 1.00 93.31 88 MET A CA 1
ATOM 705 C C . MET A 1 88 ? -16.931 -1.792 2.854 1.00 93.31 88 MET A C 1
ATOM 707 O O . MET A 1 88 ? -17.412 -2.907 3.075 1.00 93.31 88 MET A O 1
ATOM 711 N N . GLU A 1 89 ? -15.690 -1.633 2.392 1.00 91.38 89 GLU A N 1
ATOM 712 C CA . GLU A 1 89 ? -14.789 -2.719 2.003 1.00 91.38 89 GLU A CA 1
ATOM 713 C C . GLU A 1 89 ? -13.478 -2.650 2.782 1.00 91.38 89 GLU A C 1
ATOM 715 O O . GLU A 1 89 ? -12.885 -1.587 2.924 1.00 91.38 89 GLU A O 1
ATOM 720 N N . LYS A 1 90 ? -12.984 -3.800 3.254 1.00 91.62 90 LYS A N 1
ATOM 721 C CA . LYS A 1 90 ? -11.728 -3.870 4.009 1.00 91.62 90 LYS A CA 1
ATOM 722 C C . LYS A 1 90 ? -10.566 -4.308 3.123 1.00 91.62 90 LYS A C 1
ATOM 724 O O . LYS A 1 90 ? -10.604 -5.372 2.505 1.00 91.62 90 LYS A O 1
ATOM 729 N N . PHE A 1 91 ? -9.473 -3.555 3.173 1.00 92.81 91 PHE A N 1
ATOM 730 C CA . PHE A 1 91 ? -8.198 -3.968 2.596 1.00 92.81 91 PHE A CA 1
ATOM 731 C C . PHE A 1 91 ? -7.553 -5.089 3.415 1.00 92.81 91 PHE A C 1
ATOM 733 O O . PHE A 1 91 ? -7.372 -4.970 4.622 1.00 92.81 91 PHE A O 1
ATOM 740 N N . ILE A 1 92 ? -7.158 -6.175 2.750 1.00 92.31 92 ILE A N 1
ATOM 741 C CA . ILE A 1 92 ? -6.468 -7.300 3.406 1.00 92.31 92 ILE A CA 1
ATOM 742 C C . ILE A 1 92 ? -4.949 -7.096 3.388 1.00 92.31 92 ILE A C 1
ATOM 744 O O . ILE A 1 92 ? -4.244 -7.464 4.325 1.00 92.31 92 ILE A O 1
ATOM 748 N N . GLY A 1 93 ? -4.415 -6.509 2.320 1.00 93.00 93 GLY A N 1
ATOM 749 C CA . GLY A 1 93 ? -2.978 -6.344 2.173 1.00 93.00 93 GLY A CA 1
ATOM 750 C C . GLY A 1 93 ? -2.605 -5.233 1.213 1.00 93.00 93 GLY A C 1
ATOM 751 O O . GLY A 1 93 ? -3.373 -4.868 0.325 1.00 93.00 93 GLY A O 1
ATOM 752 N N . LEU A 1 94 ? -1.390 -4.727 1.387 1.00 94.38 94 LEU A N 1
ATOM 753 C CA . LEU A 1 94 ? -0.837 -3.633 0.599 1.00 94.38 94 LEU A CA 1
ATOM 754 C C . LEU A 1 94 ? 0.593 -3.975 0.204 1.00 94.38 94 LEU A C 1
ATOM 756 O O . LEU A 1 94 ? 1.425 -4.235 1.065 1.00 94.38 94 LEU A O 1
A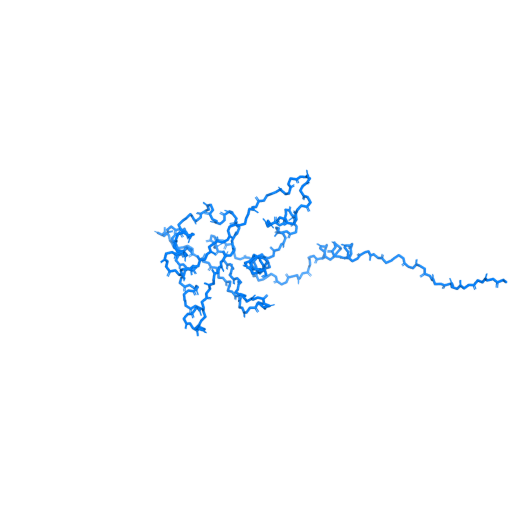TOM 760 N N . ALA A 1 95 ? 0.895 -3.972 -1.093 1.00 92.69 95 ALA A N 1
ATOM 761 C CA . ALA A 1 95 ? 2.238 -4.230 -1.592 1.00 92.69 95 ALA A CA 1
ATOM 762 C C . ALA A 1 95 ? 2.957 -2.924 -1.877 1.00 92.69 95 ALA A C 1
ATOM 764 O O . ALA A 1 95 ? 2.420 -2.034 -2.535 1.00 92.69 95 ALA A O 1
ATOM 765 N N . MET A 1 96 ? 4.204 -2.853 -1.432 1.00 91.31 96 MET A N 1
ATOM 766 C CA . MET A 1 96 ? 5.068 -1.709 -1.675 1.00 91.31 96 MET A CA 1
ATOM 767 C C . MET A 1 96 ? 6.484 -2.173 -2.029 1.00 91.31 96 MET A C 1
ATOM 769 O O . MET A 1 96 ? 6.919 -3.242 -1.587 1.00 91.31 96 MET A O 1
ATOM 773 N N . PRO A 1 97 ? 7.240 -1.381 -2.798 1.00 89.31 97 PRO A N 1
ATOM 774 C CA . PRO A 1 97 ? 8.655 -1.633 -2.999 1.00 89.31 97 PRO A CA 1
ATOM 775 C C . PRO A 1 97 ? 9.476 -1.464 -1.714 1.00 89.31 97 PRO A C 1
ATOM 777 O O . PRO A 1 97 ? 9.174 -0.618 -0.871 1.00 89.31 97 PRO A O 1
ATOM 780 N N . GLU A 1 98 ? 10.568 -2.218 -1.593 1.00 87.88 98 GLU A N 1
ATOM 781 C CA . GLU A 1 98 ? 11.456 -2.197 -0.423 1.00 87.88 98 GLU A CA 1
ATOM 782 C C . GLU A 1 98 ? 12.036 -0.812 -0.117 1.00 87.88 98 GLU A C 1
ATOM 784 O O . GLU A 1 98 ? 12.181 -0.462 1.055 1.00 87.88 98 GLU A O 1
ATOM 789 N N . ARG A 1 99 ? 12.305 0.015 -1.136 1.00 86.94 99 ARG A N 1
ATOM 790 C CA . ARG A 1 99 ? 12.737 1.404 -0.914 1.00 86.94 99 ARG A CA 1
ATOM 791 C C . ARG A 1 99 ? 11.731 2.210 -0.093 1.00 86.94 99 ARG A C 1
ATOM 793 O O . ARG A 1 99 ? 12.156 2.978 0.759 1.00 86.94 99 ARG A O 1
ATOM 800 N N . ILE A 1 100 ? 10.424 2.010 -0.306 1.00 88.44 100 ILE A N 1
ATOM 801 C CA . ILE A 1 100 ? 9.370 2.745 0.409 1.00 88.44 100 ILE A CA 1
ATOM 802 C C . ILE A 1 100 ? 9.357 2.301 1.869 1.00 88.44 100 ILE A C 1
ATOM 804 O O . ILE A 1 100 ? 9.409 3.139 2.761 1.00 88.44 100 ILE A O 1
ATOM 808 N N . ALA A 1 101 ? 9.398 0.992 2.120 1.00 89.88 101 ALA A N 1
ATOM 809 C CA . ALA A 1 101 ? 9.446 0.458 3.480 1.00 89.88 101 ALA A CA 1
ATOM 810 C C . ALA A 1 101 ? 10.706 0.900 4.251 1.00 89.88 101 ALA A C 1
ATOM 812 O O . ALA A 1 101 ? 10.641 1.151 5.451 1.00 89.88 101 ALA A O 1
ATOM 813 N N . LYS A 1 102 ? 11.855 1.023 3.570 1.00 89.12 102 LYS A N 1
ATOM 814 C CA . LYS A 1 102 ? 13.100 1.528 4.175 1.00 89.12 102 LYS A CA 1
ATOM 815 C C . LYS A 1 102 ? 13.059 3.030 4.448 1.00 89.12 102 LYS A C 1
ATOM 817 O O . LYS A 1 102 ? 13.629 3.476 5.439 1.00 89.12 102 LYS A O 1
ATOM 822 N N . GLN A 1 103 ? 12.427 3.799 3.566 1.00 87.44 103 GLN A N 1
ATOM 823 C CA . GLN A 1 103 ? 12.327 5.253 3.684 1.00 87.44 103 GLN A CA 1
ATOM 824 C C . GLN A 1 103 ? 11.278 5.683 4.724 1.00 87.44 103 GLN A C 1
ATOM 826 O O . GLN A 1 103 ? 11.468 6.697 5.395 1.00 87.44 103 GLN A O 1
ATOM 831 N N . TYR A 1 104 ? 10.218 4.889 4.894 1.00 89.19 104 TYR A N 1
ATOM 832 C CA . TYR A 1 104 ? 9.093 5.141 5.802 1.00 89.19 104 TYR A CA 1
ATOM 833 C C . TYR A 1 104 ? 8.875 3.930 6.727 1.00 89.19 104 TYR A C 1
ATOM 835 O O . TYR A 1 104 ? 7.943 3.145 6.530 1.00 89.19 104 TYR A O 1
ATOM 843 N N . PRO A 1 105 ? 9.756 3.718 7.724 1.00 88.62 105 PRO A N 1
ATOM 844 C CA . PRO A 1 105 ? 9.733 2.510 8.549 1.00 88.62 105 PRO A CA 1
ATOM 845 C C . PRO A 1 105 ? 8.487 2.411 9.442 1.00 88.62 105 PRO A C 1
ATOM 847 O O . PRO A 1 105 ? 8.041 1.303 9.746 1.00 88.62 105 PRO A O 1
ATOM 850 N N . SER A 1 106 ? 7.897 3.542 9.841 1.00 91.75 106 SER A N 1
ATOM 851 C CA . SER A 1 106 ? 6.677 3.576 10.657 1.00 91.75 106 SER A CA 1
ATOM 852 C C . SER A 1 106 ? 5.418 3.207 9.871 1.00 91.75 106 SER A C 1
ATOM 854 O O . SER A 1 106 ? 4.468 2.695 10.469 1.00 91.75 106 SER A O 1
ATOM 856 N N . LEU A 1 107 ? 5.416 3.366 8.542 1.00 92.75 107 LEU A N 1
ATOM 857 C CA . LEU A 1 107 ? 4.270 3.039 7.690 1.00 92.75 107 LEU A CA 1
ATOM 858 C C . LEU A 1 107 ? 3.778 1.602 7.896 1.00 92.75 107 LEU A C 1
ATOM 860 O O . LEU A 1 107 ? 2.590 1.381 8.103 1.00 92.75 107 LEU A O 1
ATOM 864 N N . CYS A 1 108 ? 4.687 0.621 7.885 1.00 93.62 108 CYS A N 1
ATOM 865 C CA . CYS A 1 108 ? 4.313 -0.790 8.029 1.00 93.62 108 CYS A CA 1
ATOM 866 C C . CYS A 1 108 ? 3.670 -1.078 9.392 1.00 93.62 108 CYS A C 1
ATOM 868 O O . CYS A 1 108 ? 2.676 -1.797 9.461 1.00 93.62 108 CYS A O 1
ATOM 870 N N . SER A 1 109 ? 4.207 -0.498 10.473 1.00 94.88 109 SER A N 1
ATOM 871 C CA . SER A 1 109 ? 3.615 -0.646 11.807 1.00 94.88 109 SER A CA 1
ATOM 872 C C . SER A 1 109 ? 2.247 0.019 11.915 1.00 94.88 109 SER A C 1
ATOM 874 O O . SER A 1 109 ? 1.349 -0.555 12.527 1.00 94.88 109 SER A O 1
ATOM 876 N N . ARG A 1 110 ? 2.068 1.195 11.303 1.00 94.88 110 ARG A N 1
ATOM 877 C CA . ARG A 1 110 ? 0.798 1.922 11.338 1.00 94.88 110 ARG A CA 1
ATOM 878 C C . ARG A 1 110 ? -0.281 1.237 10.498 1.00 94.88 110 ARG A C 1
ATOM 880 O O . ARG A 1 110 ? -1.396 1.096 10.975 1.00 94.88 110 ARG A O 1
ATOM 887 N N . LEU A 1 111 ? 0.056 0.714 9.315 1.00 95.38 111 LEU A N 1
ATOM 888 C CA . LEU A 1 111 ? -0.871 -0.079 8.491 1.00 95.38 111 LEU A CA 1
ATOM 889 C C . LEU A 1 111 ? -1.454 -1.272 9.263 1.00 95.38 111 LEU A C 1
ATOM 891 O O . LEU A 1 111 ? -2.652 -1.530 9.184 1.00 95.38 111 LEU A O 1
ATOM 895 N N . TRP A 1 112 ? -0.620 -1.964 10.042 1.00 94.94 112 TRP A N 1
ATOM 896 C CA . TRP A 1 112 ? -1.074 -3.064 10.888 1.00 94.94 112 TRP A CA 1
ATOM 897 C C . TRP A 1 112 ? -1.888 -2.573 12.092 1.00 94.94 112 TRP A C 1
ATOM 899 O O . TRP A 1 112 ? -2.962 -3.094 12.368 1.00 94.94 112 TRP A O 1
ATOM 909 N N . ALA A 1 113 ? -1.379 -1.578 12.824 1.00 95.75 113 ALA A N 1
ATOM 910 C CA . ALA A 1 113 ? -1.977 -1.132 14.080 1.00 95.75 113 ALA A CA 1
ATOM 911 C C . ALA A 1 113 ? -3.294 -0.359 13.900 1.00 95.75 113 ALA A C 1
ATOM 913 O O . ALA A 1 113 ? -4.184 -0.489 14.737 1.00 95.75 113 ALA A O 1
ATOM 914 N N . GLU A 1 114 ? -3.405 0.452 12.846 1.00 95.06 114 GLU A N 1
ATOM 915 C CA . GLU A 1 114 ? -4.550 1.342 12.611 1.00 95.06 114 GLU A CA 1
ATOM 916 C C . GLU A 1 114 ? -5.594 0.699 11.690 1.00 95.06 114 GLU A C 1
ATOM 918 O O . GLU A 1 114 ? -6.786 0.830 11.951 1.00 95.06 114 GLU A O 1
ATOM 923 N N . LEU A 1 115 ? -5.166 -0.024 10.647 1.00 94.88 115 LEU A N 1
ATOM 924 C CA . LEU A 1 115 ? -6.067 -0.529 9.600 1.00 94.88 115 LEU A CA 1
ATOM 925 C C . LEU A 1 115 ? -6.157 -2.061 9.528 1.00 94.88 115 LEU A C 1
ATOM 927 O O . LEU A 1 115 ? -6.994 -2.583 8.791 1.00 94.88 115 LEU A O 1
ATOM 931 N N . ASP A 1 116 ? -5.324 -2.790 10.282 1.00 95.44 116 ASP A N 1
ATOM 932 C CA . ASP A 1 116 ? -5.210 -4.255 10.200 1.00 95.44 116 ASP A CA 1
ATOM 933 C C . ASP A 1 116 ? -4.928 -4.734 8.758 1.00 95.44 116 ASP A C 1
ATOM 935 O O . ASP A 1 116 ? -5.481 -5.723 8.272 1.00 95.44 116 ASP A O 1
ATOM 939 N N . ILE A 1 117 ? -4.073 -3.981 8.052 1.00 95.06 117 ILE A N 1
ATOM 940 C CA . ILE A 1 117 ? -3.614 -4.275 6.689 1.00 95.06 117 ILE A CA 1
ATOM 941 C C . ILE A 1 117 ? -2.235 -4.928 6.757 1.00 95.06 117 ILE A C 1
ATOM 943 O O . ILE A 1 117 ? -1.322 -4.414 7.406 1.00 95.06 117 ILE A O 1
ATOM 947 N N . ILE A 1 118 ? -2.044 -6.023 6.016 1.00 93.88 118 ILE A N 1
ATOM 948 C CA . ILE A 1 118 ? -0.757 -6.724 5.941 1.00 93.88 118 ILE A CA 1
ATOM 949 C C . ILE A 1 118 ? 0.162 -6.056 4.896 1.00 93.88 118 ILE A C 1
ATOM 951 O O . ILE A 1 118 ? -0.127 -6.140 3.695 1.00 93.88 118 ILE A O 1
ATOM 955 N N . PRO A 1 119 ? 1.293 -5.430 5.288 1.00 93.06 119 PRO A N 1
ATOM 956 C CA . PRO A 1 119 ? 2.235 -4.863 4.331 1.00 93.06 119 PRO A CA 1
ATOM 957 C C . PRO A 1 119 ? 3.089 -5.961 3.674 1.00 93.06 119 PRO A C 1
ATOM 959 O O . PRO A 1 119 ? 3.823 -6.694 4.337 1.00 93.06 119 PRO A O 1
ATOM 962 N N . LEU A 1 120 ? 3.036 -6.053 2.345 1.00 92.25 120 LEU A N 1
ATOM 963 C CA . LEU A 1 120 ? 3.857 -6.934 1.519 1.00 92.25 120 LEU A CA 1
ATOM 964 C C . LEU A 1 120 ? 5.008 -6.137 0.891 1.00 92.25 120 LEU A C 1
ATOM 966 O O . LEU A 1 120 ? 4.873 -5.527 -0.171 1.00 92.25 120 LEU A O 1
ATOM 970 N N . VAL A 1 121 ? 6.163 -6.158 1.550 1.00 91.12 121 VAL A N 1
ATOM 971 C CA . VAL A 1 121 ? 7.364 -5.465 1.070 1.00 91.12 121 VAL A CA 1
ATOM 972 C C . VAL A 1 121 ? 8.080 -6.320 0.026 1.00 91.12 121 VAL A C 1
ATOM 974 O O . VAL A 1 121 ? 8.495 -7.446 0.303 1.00 91.12 121 VAL A O 1
ATOM 977 N N . LEU A 1 122 ? 8.226 -5.786 -1.186 1.00 86.62 122 LEU A N 1
ATOM 978 C CA . LEU A 1 122 ? 8.830 -6.493 -2.312 1.00 86.62 122 LEU A CA 1
ATOM 979 C C . LEU A 1 122 ? 10.262 -6.002 -2.560 1.00 86.62 122 LEU A C 1
ATOM 981 O O . LEU A 1 122 ? 10.440 -4.808 -2.816 1.00 86.62 122 LEU A O 1
ATOM 985 N N . PRO A 1 123 ? 11.267 -6.897 -2.538 1.00 82.50 123 PRO A N 1
ATOM 986 C CA . PRO A 1 123 ? 12.656 -6.509 -2.734 1.00 82.50 123 PRO A CA 1
ATOM 987 C C . PRO A 1 123 ? 12.893 -5.911 -4.124 1.00 82.50 123 PRO A C 1
ATOM 989 O O . PRO A 1 123 ? 12.383 -6.406 -5.140 1.00 82.50 123 PRO A O 1
ATOM 992 N N . GLU A 1 124 ? 13.679 -4.836 -4.141 1.00 70.81 124 GLU A N 1
ATOM 993 C CA . GLU A 1 124 ? 14.173 -4.171 -5.347 1.00 70.81 124 GLU A CA 1
ATOM 994 C C . GLU A 1 124 ? 15.631 -4.601 -5.571 1.00 70.81 124 GLU A C 1
ATOM 996 O O . GLU A 1 124 ? 16.532 -4.124 -4.884 1.00 70.81 124 GLU A O 1
ATOM 1001 N N . GLY A 1 125 ? 15.881 -5.510 -6.517 1.00 61.06 125 GLY A N 1
ATOM 1002 C CA . GLY A 1 125 ? 17.246 -5.827 -6.948 1.00 61.06 125 GLY A CA 1
ATOM 1003 C C . GLY A 1 125 ? 17.501 -7.280 -7.342 1.00 61.06 125 GLY A C 1
ATOM 1004 O O . GLY A 1 125 ? 17.054 -8.217 -6.682 1.00 61.06 125 GLY A O 1
ATOM 1005 N N . SER A 1 126 ? 18.247 -7.417 -8.443 1.00 45.72 126 SER A N 1
ATOM 1006 C CA . SER A 1 126 ? 18.942 -8.580 -9.006 1.00 45.72 126 SER A CA 1
ATOM 1007 C C . SER A 1 126 ? 18.337 -9.940 -8.692 1.00 45.72 126 SER A C 1
ATOM 1009 O O . SER A 1 126 ? 18.654 -10.571 -7.680 1.00 45.72 126 SER A O 1
ATOM 1011 N N . ARG A 1 127 ? 17.595 -10.469 -9.672 1.00 50.41 127 ARG A N 1
ATOM 1012 C CA . ARG A 1 127 ? 17.570 -11.915 -9.907 1.00 50.41 127 ARG A CA 1
ATOM 1013 C C . ARG A 1 127 ? 19.027 -12.382 -9.874 1.00 50.41 127 ARG A C 1
ATOM 1015 O O . ARG A 1 127 ? 19.782 -12.064 -10.789 1.00 50.41 127 ARG A O 1
ATOM 1022 N N . ARG A 1 128 ? 19.438 -13.084 -8.814 1.00 45.81 128 ARG A N 1
ATOM 1023 C CA . ARG A 1 128 ? 20.719 -13.789 -8.829 1.00 45.81 128 ARG A CA 1
ATOM 1024 C C . ARG A 1 128 ? 20.650 -14.745 -10.013 1.00 45.81 128 ARG A C 1
ATOM 1026 O O . ARG A 1 128 ? 19.701 -15.520 -10.134 1.00 45.81 128 ARG A O 1
ATOM 1033 N N . GLU A 1 129 ? 21.588 -14.586 -10.934 1.00 40.19 129 GLU A N 1
ATOM 1034 C CA . GLU A 1 129 ? 21.717 -15.401 -12.134 1.00 40.19 129 GLU A CA 1
ATOM 1035 C C . GLU A 1 129 ? 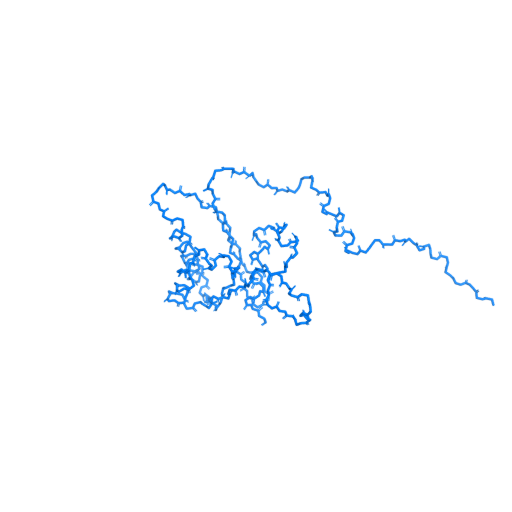21.777 -16.877 -11.697 1.00 40.19 129 GLU A C 1
ATOM 1037 O O . GLU A 1 129 ? 22.749 -17.303 -11.081 1.00 40.19 129 GLU A O 1
ATOM 1042 N N . GLY A 1 130 ? 20.675 -17.617 -11.883 1.00 46.09 130 GLY A N 1
ATOM 1043 C CA . GLY A 1 130 ? 20.535 -19.009 -11.433 1.00 46.09 130 GLY A CA 1
ATOM 1044 C C . GLY A 1 130 ? 19.224 -19.372 -10.723 1.00 46.09 130 GLY A C 1
ATOM 1045 O O . GLY A 1 130 ? 18.885 -20.551 -10.686 1.00 46.09 130 GLY A O 1
ATOM 1046 N N . ASP A 1 131 ? 18.442 -18.410 -10.217 1.00 46.97 131 ASP A N 1
ATOM 1047 C CA . ASP A 1 131 ? 17.119 -18.727 -9.657 1.00 46.97 131 ASP A CA 1
ATOM 1048 C C . ASP A 1 131 ? 16.058 -18.782 -10.775 1.00 46.97 131 ASP A C 1
ATOM 1050 O O . ASP A 1 131 ? 15.552 -17.764 -11.263 1.00 46.97 131 ASP A O 1
ATOM 1054 N N . ASP A 1 132 ? 15.729 -20.005 -11.197 1.00 44.41 132 ASP A N 1
ATOM 1055 C CA . ASP A 1 132 ? 14.567 -20.364 -12.032 1.00 44.41 132 ASP A CA 1
ATOM 1056 C C . ASP A 1 132 ? 13.281 -20.550 -11.205 1.00 44.41 132 ASP A C 1
ATOM 1058 O O . ASP A 1 132 ? 12.259 -21.037 -11.694 1.00 44.41 132 ASP A O 1
ATOM 1062 N N . LYS A 1 133 ? 13.282 -20.128 -9.937 1.00 42.34 133 LYS A N 1
ATOM 1063 C CA . LYS A 1 133 ? 12.043 -19.984 -9.174 1.00 42.34 133 LYS A CA 1
ATOM 1064 C C . LYS A 1 133 ? 11.397 -18.651 -9.527 1.00 42.34 133 LYS A C 1
ATOM 1066 O O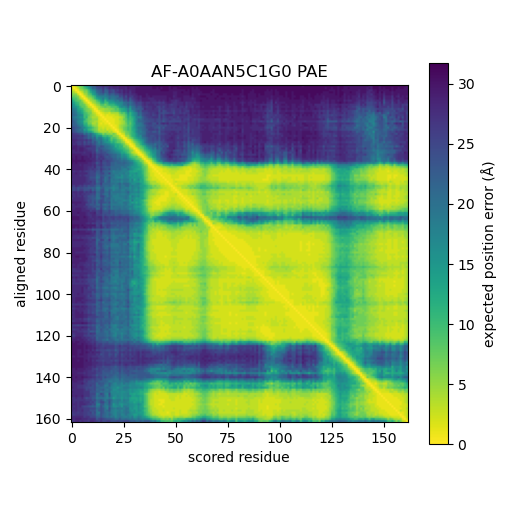 . LYS A 1 133 ? 12.028 -17.609 -9.419 1.00 42.34 133 LYS A O 1
ATOM 1071 N N . PHE A 1 134 ? 10.121 -18.706 -9.907 1.00 44.66 134 PHE A N 1
ATOM 1072 C CA . PHE A 1 134 ? 9.161 -17.598 -9.940 1.00 44.66 134 PHE A CA 1
ATOM 1073 C C . PHE A 1 134 ? 9.201 -16.814 -8.611 1.00 44.66 134 PHE A C 1
ATOM 1075 O O . PHE A 1 134 ? 8.419 -17.064 -7.694 1.00 44.66 134 PHE A O 1
ATOM 1082 N N . THR A 1 135 ? 10.159 -15.908 -8.456 1.00 45.94 135 THR A N 1
ATOM 1083 C CA . THR A 1 135 ? 10.398 -15.209 -7.197 1.00 45.94 135 THR A CA 1
ATOM 1084 C C . THR A 1 135 ? 9.609 -13.910 -7.181 1.00 45.94 135 THR A C 1
ATOM 1086 O O . THR A 1 135 ? 9.682 -13.079 -8.084 1.00 45.94 135 THR A O 1
ATOM 1089 N N . PHE A 1 136 ? 8.793 -13.770 -6.138 1.00 50.28 136 PHE A N 1
ATOM 1090 C CA . PHE A 1 136 ? 8.185 -12.520 -5.704 1.00 50.28 136 PHE A CA 1
ATOM 1091 C C . PHE A 1 136 ? 9.237 -11.405 -5.658 1.00 50.28 136 PHE A C 1
ATOM 1093 O O . PHE A 1 136 ? 9.997 -11.296 -4.703 1.00 50.28 136 PHE A O 1
ATOM 1100 N N . GLY A 1 137 ? 9.291 -10.583 -6.698 1.00 54.47 137 GLY A N 1
ATOM 1101 C CA . GLY A 1 137 ? 10.274 -9.513 -6.792 1.00 54.47 137 GLY A CA 1
ATOM 1102 C C . GLY A 1 137 ? 9.907 -8.526 -7.884 1.00 54.47 137 GLY A C 1
ATOM 1103 O O . GLY A 1 137 ? 9.133 -8.832 -8.801 1.00 54.47 137 GLY A O 1
ATOM 1104 N N . ILE A 1 138 ? 10.377 -7.292 -7.751 1.00 56.12 138 ILE A N 1
ATOM 1105 C CA . ILE A 1 138 ? 10.220 -6.267 -8.785 1.00 56.12 138 ILE A CA 1
ATOM 1106 C C . ILE A 1 138 ? 11.164 -6.632 -9.937 1.00 56.12 138 ILE A C 1
ATOM 1108 O O . ILE A 1 138 ? 12.343 -6.862 -9.684 1.00 56.12 138 ILE A O 1
ATOM 1112 N N . PRO A 1 139 ? 10.669 -6.794 -11.184 1.00 57.03 139 PRO A N 1
ATOM 1113 C CA . PRO A 1 139 ? 11.528 -7.197 -12.286 1.00 57.03 139 PRO A CA 1
ATOM 1114 C C . PRO A 1 139 ? 12.607 -6.138 -12.502 1.00 57.03 139 PRO A C 1
ATOM 1116 O O . PRO A 1 139 ? 12.299 -4.982 -12.780 1.00 57.03 139 PRO A O 1
ATOM 1119 N N . ASP A 1 140 ? 13.864 -6.573 -12.444 1.00 59.00 140 ASP A N 1
ATOM 1120 C CA . ASP A 1 140 ? 15.090 -5.757 -12.490 1.00 59.00 140 ASP A CA 1
ATOM 1121 C C . ASP A 1 140 ? 15.339 -5.048 -13.836 1.00 59.00 140 ASP A C 1
ATOM 1123 O O . ASP A 1 140 ? 16.405 -4.523 -14.145 1.00 59.00 140 ASP A O 1
ATOM 1127 N N . SER A 1 141 ? 14.340 -5.074 -14.704 1.00 55.75 141 SER A N 1
ATOM 1128 C CA . SER A 1 141 ? 14.430 -4.550 -16.046 1.00 55.75 141 SER A CA 1
ATOM 1129 C C . SER A 1 141 ? 14.421 -3.026 -16.026 1.00 55.75 141 SER A C 1
ATOM 1131 O O . SER A 1 141 ? 13.606 -2.409 -15.342 1.00 55.75 141 SER A O 1
ATOM 1133 N N . THR A 1 142 ? 15.227 -2.422 -16.897 1.00 56.22 142 THR A N 1
ATOM 1134 C CA . THR A 1 142 ? 15.071 -1.042 -17.385 1.00 56.22 142 THR A CA 1
ATOM 1135 C C . THR A 1 142 ? 13.597 -0.693 -17.622 1.00 56.22 142 THR A C 1
ATOM 1137 O O . THR A 1 142 ? 13.182 0.429 -17.380 1.00 56.22 142 THR A O 1
ATOM 1140 N N . THR A 1 143 ? 12.786 -1.688 -17.996 1.00 60.34 143 THR A N 1
ATOM 1141 C CA . THR A 1 143 ? 11.334 -1.608 -18.122 1.00 60.34 143 THR A CA 1
ATOM 1142 C C . THR A 1 143 ? 10.634 -1.101 -16.859 1.00 60.34 143 THR A C 1
ATOM 1144 O O . THR A 1 143 ? 9.816 -0.218 -17.021 1.00 60.34 143 THR A O 1
ATOM 1147 N N . TRP A 1 144 ? 10.961 -1.546 -15.633 1.00 66.12 144 TRP A N 1
ATOM 1148 C CA . TRP A 1 144 ? 10.340 -1.037 -14.390 1.00 66.12 144 TRP A CA 1
ATOM 1149 C C . TRP A 1 144 ? 10.567 0.464 -14.201 1.00 66.12 144 TRP A C 1
ATOM 1151 O O . TRP A 1 144 ? 9.636 1.180 -13.863 1.00 66.12 144 TRP A O 1
ATOM 1161 N N . LYS A 1 145 ? 11.784 0.944 -14.482 1.00 65.69 145 LYS A N 1
ATOM 1162 C CA . LYS A 1 145 ? 12.125 2.373 -14.395 1.00 65.69 145 LYS A CA 1
ATOM 1163 C C . LYS A 1 145 ? 11.482 3.213 -15.503 1.00 65.69 145 LYS A C 1
ATOM 1165 O O . LYS A 1 145 ? 11.331 4.410 -15.321 1.00 65.69 145 LYS A O 1
ATOM 1170 N N . ILE A 1 146 ? 11.139 2.593 -16.635 1.00 68.62 146 ILE A N 1
ATOM 1171 C CA . ILE A 1 146 ? 10.430 3.238 -17.752 1.00 68.62 146 ILE A CA 1
ATOM 1172 C C . ILE A 1 146 ? 8.919 3.326 -17.472 1.00 68.62 146 ILE A C 1
ATOM 1174 O O . ILE A 1 146 ? 8.242 4.162 -18.058 1.00 68.62 146 ILE A O 1
ATOM 1178 N N . ARG A 1 147 ? 8.379 2.484 -16.581 1.00 74.62 147 ARG A N 1
ATOM 1179 C CA . ARG A 1 147 ? 6.957 2.520 -16.220 1.00 74.62 147 ARG A CA 1
ATOM 1180 C C . ARG A 1 147 ? 6.607 3.813 -15.502 1.00 74.62 147 ARG A C 1
ATOM 1182 O O . ARG A 1 147 ? 7.323 4.207 -14.576 1.00 74.62 147 ARG A O 1
ATOM 1189 N N . GLY A 1 148 ? 5.463 4.385 -15.867 1.00 81.56 148 GLY A N 1
ATOM 1190 C CA . GLY A 1 148 ? 4.819 5.441 -15.093 1.00 81.56 148 GLY A CA 1
ATOM 1191 C C . GLY A 1 148 ? 4.509 4.986 -13.664 1.00 81.56 148 GLY A C 1
ATOM 1192 O O . GLY A 1 148 ? 4.467 3.788 -13.363 1.00 81.56 148 GLY A O 1
ATOM 1193 N N . ILE A 1 149 ? 4.343 5.950 -12.757 1.00 83.69 149 ILE A N 1
ATOM 1194 C CA . ILE A 1 149 ? 4.076 5.692 -11.330 1.00 83.69 149 ILE A CA 1
ATOM 1195 C C . ILE A 1 149 ? 2.754 4.914 -11.165 1.00 83.69 149 ILE A C 1
ATOM 1197 O O . ILE A 1 149 ? 2.648 4.040 -10.305 1.00 83.69 149 ILE A O 1
ATOM 1201 N N . ASP A 1 150 ? 1.796 5.160 -12.052 1.00 84.56 150 ASP A N 1
ATOM 1202 C CA . ASP A 1 150 ? 0.533 4.442 -12.198 1.00 84.56 150 ASP A CA 1
ATOM 1203 C C . ASP A 1 150 ? 0.720 2.957 -12.550 1.00 84.56 150 ASP A C 1
ATOM 1205 O O . ASP A 1 150 ? 0.245 2.076 -11.828 1.00 84.56 150 ASP A O 1
ATOM 1209 N N . GLU A 1 151 ? 1.493 2.651 -13.596 1.00 85.00 151 GLU A N 1
ATOM 1210 C CA . GLU A 1 151 ? 1.761 1.268 -14.015 1.00 85.00 151 GLU A CA 1
ATOM 1211 C C . GLU A 1 151 ? 2.600 0.519 -12.959 1.00 85.00 151 GLU A C 1
ATOM 1213 O O . GLU A 1 151 ? 2.448 -0.693 -12.751 1.00 85.00 151 GLU A O 1
ATOM 1218 N N . GLN A 1 152 ? 3.489 1.229 -12.255 1.00 85.94 152 GLN A N 1
ATOM 1219 C CA . GLN A 1 152 ? 4.213 0.676 -11.111 1.00 85.94 152 GLN A CA 1
ATOM 1220 C C . GLN A 1 152 ? 3.256 0.311 -9.970 1.00 85.94 152 GLN A C 1
ATOM 1222 O O . GLN A 1 152 ? 3.332 -0.815 -9.465 1.00 85.94 152 GLN A O 1
ATOM 1227 N N . ALA A 1 153 ? 2.344 1.212 -9.598 1.00 88.62 153 ALA A N 1
ATOM 1228 C CA . ALA A 1 153 ? 1.356 0.976 -8.549 1.00 88.62 153 ALA A CA 1
ATOM 1229 C C . ALA A 1 153 ? 0.432 -0.199 -8.899 1.00 88.62 153 ALA A C 1
ATOM 1231 O O . ALA A 1 153 ? 0.293 -1.121 -8.096 1.00 88.62 153 ALA A O 1
ATOM 1232 N N . GLU A 1 154 ? -0.107 -0.254 -10.118 1.00 88.56 154 GLU A N 1
ATOM 1233 C CA . GLU A 1 154 ? -0.954 -1.366 -10.571 1.00 88.56 154 GLU A CA 1
ATOM 1234 C C . GLU A 1 154 ? -0.185 -2.700 -10.569 1.00 88.56 154 GLU A C 1
ATOM 1236 O O . GLU A 1 154 ? -0.679 -3.738 -10.113 1.00 88.56 154 GLU A O 1
ATOM 1241 N N . SER A 1 155 ? 1.081 -2.684 -11.001 1.00 86.81 155 SER A N 1
ATOM 1242 C CA . SER A 1 155 ? 1.938 -3.869 -10.970 1.00 86.81 155 SER A CA 1
ATOM 1243 C C . SER A 1 155 ? 2.315 -4.314 -9.551 1.00 86.81 155 SER A C 1
ATOM 1245 O O . SER A 1 155 ? 2.578 -5.510 -9.373 1.00 86.81 155 SER A O 1
ATOM 1247 N N . MET A 1 156 ? 2.413 -3.400 -8.579 1.00 88.38 156 MET A N 1
ATOM 1248 C CA . MET A 1 156 ? 2.580 -3.745 -7.159 1.00 88.38 156 MET A CA 1
ATOM 1249 C C . MET A 1 156 ? 1.300 -4.348 -6.628 1.00 88.38 156 MET A C 1
ATOM 1251 O O . MET A 1 156 ? 1.345 -5.455 -6.090 1.00 88.38 156 MET A O 1
ATOM 1255 N N . GLY A 1 157 ? 0.182 -3.673 -6.907 1.00 88.00 157 GLY A N 1
ATOM 1256 C CA . GLY A 1 157 ? -1.161 -4.154 -6.674 1.00 88.00 157 GLY A CA 1
ATOM 1257 C C . GLY A 1 157 ? -1.227 -5.621 -7.047 1.00 88.00 157 GLY A C 1
ATOM 1258 O O . GLY A 1 157 ? -1.402 -6.431 -6.143 1.00 88.00 157 GLY A O 1
ATOM 1259 N N . ARG A 1 158 ? -0.976 -5.986 -8.316 1.00 86.81 158 ARG A N 1
ATOM 1260 C CA . ARG A 1 158 ? -1.035 -7.368 -8.849 1.00 86.81 158 ARG A CA 1
ATOM 1261 C C . ARG A 1 158 ? -0.318 -8.446 -8.034 1.00 86.81 158 ARG A C 1
ATOM 1263 O O . ARG A 1 158 ? -0.688 -9.612 -8.131 1.00 86.81 158 ARG A O 1
ATOM 1270 N N . LYS A 1 159 ? 0.653 -8.080 -7.202 1.00 84.88 159 LYS A N 1
ATOM 1271 C CA . LYS A 1 159 ? 1.399 -9.010 -6.346 1.00 84.88 159 LYS A CA 1
ATOM 1272 C C . LYS A 1 159 ? 0.777 -9.224 -4.960 1.00 84.88 159 LYS A C 1
ATOM 1274 O O . LYS A 1 159 ? 1.144 -10.207 -4.324 1.00 84.88 159 LYS A O 1
ATOM 1279 N N . CYS A 1 160 ? -0.150 -8.368 -4.514 1.00 80.69 160 CYS A N 1
ATOM 1280 C CA . CYS A 1 160 ? -0.905 -8.531 -3.258 1.00 80.69 160 CYS A CA 1
ATOM 1281 C C . CYS A 1 160 ? -1.851 -9.731 -3.261 1.00 80.69 160 CYS A C 1
ATOM 1283 O O . CYS A 1 160 ? -2.065 -10.355 -2.232 1.00 80.69 160 CYS A O 1
ATOM 1285 N N . VAL A 1 161 ? -2.445 -10.016 -4.417 1.00 71.31 161 VAL A N 1
ATOM 1286 C CA . VAL A 1 161 ? -3.513 -11.004 -4.583 1.00 71.31 161 VAL A CA 1
ATOM 1287 C C . VAL A 1 161 ? -3.041 -12.024 -5.604 1.00 71.31 161 VAL A C 1
ATOM 1289 O O . VAL A 1 161 ? -2.663 -11.630 -6.713 1.00 71.31 161 VAL A O 1
ATOM 1292 N N . ARG A 1 162 ? -3.005 -13.293 -5.196 1.00 58.84 162 ARG A N 1
ATOM 1293 C CA . ARG A 1 162 ? -2.663 -14.449 -6.027 1.00 58.84 162 ARG A CA 1
ATOM 1294 C C . ARG A 1 162 ? -3.864 -15.346 -6.220 1.00 58.84 162 ARG A C 1
ATOM 1296 O O . ARG A 1 162 ? -4.608 -15.508 -5.232 1.00 58.84 162 ARG A O 1
#

Organism: Aspergillus oryzae (NCBI:txid5062)

Foldseek 3Di:
DDDDDPPPPDPDDPPVRVVVVVVVDPDDPPDDDPDDDDWDKAKAFDDDQPDGDDIDIDIDDDDPPDDPLVVVLCVVLVVQVVVCVVVVHAAAEFEDEQVVCVVRVCSQVCCCPPRVYHYHYAYADDPDVPPPDPDRHDPNDPVLVVDDSRVVNVVRVNSGHD

Nearest PDB structures (foldseek):
  1ufr-assembly2_D  TM=4.173E-01  e=3.921E+00  Thermus thermophilus
  6kzm-assembly1_A  TM=6.063E-01  e=8.648E+00  Rattus norvegicus

Mean predicted aligned error: 13.84 Å

Radius of gyration: 21.34 Å; Cα contacts (8 Å, |Δi|>4): 146; chains: 1; bounding box: 40×58×73 Å

Secondary structure (DSSP, 8-state):
-----------PPPHHHHHHHGGG--S---------SSEEEEEEEEE-SS-EEEEEEEEEEPPTTS-HHHHHHHHHHHHHHHHHHHHT----EEEEEHHHHHH-HHHHHHHHHHH--EEEEEP-S-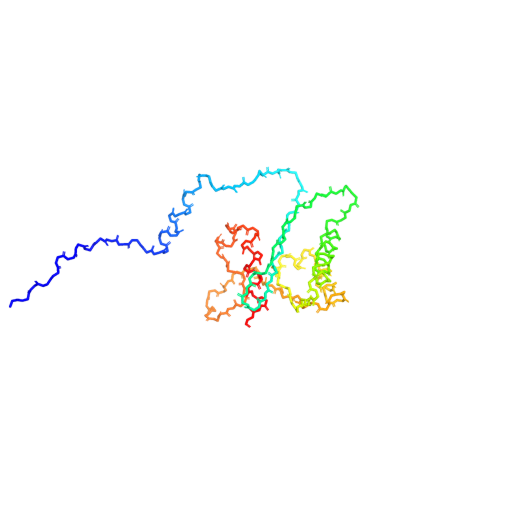--TT--S---S---SHHHHHS-HHHHHHHHHHHH--

Sequence (162 aa):
MADDSNAILRRRSSLRQQRRLSLQYENNSWAAPPSGDDTLTIAIAIRDTTYLLDFIQESLTLKDDQSLCSVLEKFVIDQLQEWSDAHMEKFIGLAMPERIAKQYPSLCSRLWAELDIIPLVLPEGSRREGDDKFTFGIPDSTTWKIRGIDEQAESMGRKCVR

InterPro domains:
  IPR052078 Trehalose Metabolism Glycosyltransferase [PTHR47779] (14-162)
  IPR060293 Trehalose phosphorylase-like, N-terminal [PF27036] (35-162)

pLDDT: mean 74.45, std 18.8, range [36.0, 95.75]